Protein AF-A0A7C9ES74-F1 (afdb_monomer)

pLDDT: mean 78.42, std 18.07, range [31.53, 95.31]

Sequence (127 aa):
LLILAFVISGLIARYYLVEEPFQLNQALNFDYTKSRPVAFVPITACPTLEHIENIGFHSGGGVRGIPPNYKLQTTVALTLPESDYNRHLGMFQVRVDFLSENGKSLGSLSRPCMLEFRSEPIRLLQT

Secondary structure (DSSP, 8-state):
-HHHHHHHHHHHIIIII--------------TTSSS--------S----TT--------S----SS-TTPPP-----------HHHHT--EEEEEEEEE-TTS-EEEEEEEEEEPPP--HHHHHHH-

Nearest PDB structures (foldseek):
  6mlu-assembly1_B  TM=8.894E-01  e=5.467E-02  Drosophila melanogaster
  8uin-assembly1_B  TM=3.305E-01  e=1.766E+00  Homo sapiens

Structure (mmCIF, N/CA/C/O backbone):
data_AF-A0A7C9ES74-F1
#
_entry.id   AF-A0A7C9ES74-F1
#
loop_
_atom_site.group_PDB
_atom_site.id
_atom_site.type_symbol
_atom_site.label_atom_id
_atom_site.label_alt_id
_atom_site.label_comp_id
_atom_site.label_asym_id
_atom_site.label_entity_id
_atom_site.label_seq_id
_atom_site.pdbx_PDB_ins_code
_atom_site.Cartn_x
_atom_site.Cartn_y
_atom_site.Cartn_z
_atom_site.occupancy
_atom_site.B_iso_or_equiv
_atom_site.auth_seq_id
_atom_site.auth_comp_id
_atom_site.auth_asym_id
_atom_site.auth_atom_id
_atom_site.pdbx_PDB_model_num
ATOM 1 N N . LEU A 1 1 ? 35.127 41.066 -8.592 1.00 80.25 1 LEU A N 1
ATOM 2 C CA . LEU A 1 1 ? 35.419 39.617 -8.724 1.00 80.25 1 LEU A CA 1
ATOM 3 C C . LEU A 1 1 ? 34.669 38.767 -7.694 1.00 80.25 1 LEU A C 1
ATOM 5 O O . LEU A 1 1 ? 33.957 37.861 -8.098 1.00 80.25 1 LEU A O 1
ATOM 9 N N . LEU A 1 2 ? 34.768 39.073 -6.392 1.00 90.06 2 LEU A N 1
ATOM 10 C CA . LEU A 1 2 ? 34.150 38.273 -5.317 1.00 90.06 2 LEU A CA 1
ATOM 11 C C . LEU A 1 2 ? 32.625 38.146 -5.419 1.00 90.06 2 LEU A C 1
ATOM 13 O O . LEU A 1 2 ? 32.096 37.054 -5.264 1.00 90.06 2 LEU A O 1
ATOM 17 N N . ILE A 1 3 ? 31.931 39.238 -5.752 1.00 89.50 3 ILE A N 1
ATOM 18 C CA . ILE A 1 3 ? 30.470 39.227 -5.930 1.00 89.50 3 ILE A CA 1
ATOM 19 C C . ILE A 1 3 ? 30.077 38.272 -7.066 1.00 89.50 3 ILE A C 1
ATOM 21 O O . ILE A 1 3 ? 29.166 37.469 -6.914 1.00 89.50 3 ILE A O 1
ATOM 25 N N . LEU A 1 4 ? 30.817 38.297 -8.177 1.00 90.75 4 LEU A N 1
ATOM 26 C CA . LEU A 1 4 ? 30.567 37.418 -9.318 1.00 90.75 4 LEU A CA 1
ATOM 27 C C . LEU A 1 4 ? 30.852 35.948 -8.974 1.00 90.75 4 LEU A C 1
ATOM 29 O O . LEU A 1 4 ? 30.050 35.081 -9.300 1.00 90.75 4 LEU A O 1
ATOM 33 N N . ALA A 1 5 ? 31.950 35.671 -8.263 1.00 91.38 5 ALA A N 1
ATOM 34 C CA . ALA A 1 5 ? 32.278 34.322 -7.803 1.00 91.38 5 ALA A CA 1
ATOM 35 C C . ALA A 1 5 ? 31.222 33.769 -6.830 1.00 91.38 5 ALA A C 1
ATOM 37 O O . ALA A 1 5 ? 30.853 32.601 -6.924 1.00 91.38 5 ALA A O 1
ATOM 38 N N . PHE A 1 6 ? 30.690 34.611 -5.940 1.00 92.38 6 PHE A N 1
ATOM 39 C CA . PHE A 1 6 ? 29.620 34.232 -5.020 1.00 92.38 6 PHE A CA 1
ATOM 40 C C . PHE A 1 6 ? 28.312 33.922 -5.760 1.00 92.38 6 PHE A C 1
ATOM 42 O O . PHE A 1 6 ? 27.682 32.903 -5.489 1.00 92.38 6 PHE A O 1
ATOM 49 N N . VAL A 1 7 ? 27.941 34.747 -6.746 1.00 93.00 7 VAL A N 1
ATOM 50 C CA . VAL A 1 7 ? 26.749 34.519 -7.580 1.00 93.00 7 VAL A CA 1
ATOM 51 C C . VAL A 1 7 ? 26.878 33.228 -8.394 1.00 93.00 7 VAL A C 1
ATOM 53 O O . VAL A 1 7 ? 25.944 32.430 -8.411 1.00 93.00 7 VAL A O 1
ATOM 56 N N . ILE A 1 8 ? 28.035 32.982 -9.017 1.00 92.19 8 ILE A N 1
ATOM 57 C CA . ILE A 1 8 ? 28.287 31.756 -9.792 1.00 92.19 8 ILE A CA 1
ATOM 58 C C . ILE A 1 8 ? 28.270 30.521 -8.882 1.00 92.19 8 ILE A C 1
ATOM 60 O O . ILE A 1 8 ? 27.629 29.529 -9.218 1.00 92.19 8 ILE A O 1
ATOM 64 N N . SER A 1 9 ? 28.912 30.591 -7.712 1.00 88.38 9 SER A N 1
ATOM 65 C CA . SER A 1 9 ? 28.908 29.505 -6.723 1.00 88.38 9 SER A CA 1
ATOM 66 C C . SER A 1 9 ? 27.490 29.176 -6.244 1.00 88.38 9 SER A C 1
ATOM 68 O O . SER A 1 9 ? 27.092 28.012 -6.232 1.00 88.38 9 SER A O 1
ATOM 70 N N . GLY A 1 10 ? 26.684 30.201 -5.945 1.00 86.62 10 GLY A N 1
ATOM 71 C CA . GLY A 1 10 ? 25.279 30.031 -5.574 1.00 86.62 10 GLY A CA 1
ATOM 72 C C . GLY A 1 10 ? 24.436 29.408 -6.690 1.00 86.62 10 GLY A C 1
ATOM 73 O O . GLY A 1 10 ? 23.609 28.537 -6.417 1.00 86.62 10 GLY A O 1
ATOM 74 N N . LEU A 1 11 ? 24.670 29.795 -7.950 1.00 86.62 11 LEU A N 1
ATOM 75 C CA . LEU A 1 11 ? 23.991 29.191 -9.099 1.00 86.62 11 LEU A CA 1
ATOM 76 C C . LEU A 1 11 ? 24.353 27.711 -9.253 1.00 86.62 11 LEU A C 1
ATOM 78 O O . LEU A 1 11 ? 23.459 26.884 -9.413 1.00 86.62 11 LEU A O 1
ATOM 82 N N . ILE A 1 12 ? 25.641 27.367 -9.171 1.00 86.06 12 ILE A N 1
ATOM 83 C CA . ILE A 1 12 ? 26.105 25.979 -9.288 1.00 86.06 12 ILE A CA 1
ATOM 84 C C . ILE A 1 12 ? 25.530 25.130 -8.152 1.00 86.06 12 ILE A C 1
ATOM 86 O O . ILE A 1 12 ? 25.010 24.048 -8.409 1.00 86.06 12 ILE A O 1
ATOM 90 N N . ALA A 1 13 ? 25.557 25.631 -6.914 1.00 84.62 13 ALA A N 1
ATOM 91 C CA . ALA A 1 13 ? 24.992 24.920 -5.774 1.00 84.62 13 ALA A CA 1
ATOM 92 C C . ALA A 1 13 ? 23.491 24.653 -5.955 1.00 84.62 13 ALA A C 1
ATOM 94 O O . ALA A 1 13 ? 23.031 23.539 -5.727 1.00 84.62 13 ALA A O 1
ATOM 95 N N . ARG A 1 14 ? 22.730 25.644 -6.430 1.00 78.38 14 ARG A N 1
ATOM 96 C CA . ARG A 1 14 ? 21.291 25.484 -6.658 1.00 78.38 14 ARG A CA 1
ATOM 97 C C . ARG A 1 14 ? 20.975 24.504 -7.789 1.00 78.38 14 ARG A C 1
ATOM 99 O O . ARG A 1 14 ? 20.047 23.724 -7.644 1.00 78.38 14 ARG A O 1
ATOM 106 N N . TYR A 1 15 ? 21.712 24.556 -8.898 1.00 74.38 15 TYR A N 1
ATOM 107 C CA . TYR A 1 15 ? 21.399 23.751 -10.085 1.00 74.38 15 TYR A CA 1
ATOM 108 C C . TYR A 1 15 ? 21.957 22.328 -10.044 1.00 74.38 15 TYR A C 1
ATOM 110 O O . TYR A 1 15 ? 21.347 21.437 -10.623 1.00 74.38 15 TYR A O 1
ATOM 118 N N . TYR A 1 16 ? 23.105 22.107 -9.399 1.00 71.38 16 TYR A N 1
ATOM 119 C CA . TYR A 1 16 ? 23.790 20.810 -9.440 1.00 71.38 16 TYR A CA 1
ATOM 120 C C . TYR A 1 16 ? 23.746 20.032 -8.123 1.00 71.38 16 TYR A C 1
ATOM 122 O O . TYR A 1 16 ? 23.985 18.829 -8.147 1.00 71.38 16 TYR A O 1
ATOM 130 N N . LEU A 1 17 ? 23.484 20.680 -6.979 1.00 67.75 17 LEU A N 1
ATOM 131 C CA . LEU A 1 17 ? 23.492 20.000 -5.672 1.00 67.75 17 LEU A CA 1
ATOM 132 C C . LEU A 1 17 ? 22.096 19.770 -5.091 1.00 67.75 17 LEU A C 1
ATOM 134 O O . LEU A 1 17 ? 21.955 18.958 -4.177 1.00 67.75 17 LEU A O 1
ATOM 138 N N . VAL A 1 18 ? 21.073 20.471 -5.584 1.00 62.53 18 VAL A N 1
ATOM 139 C CA . VAL A 1 18 ? 19.701 20.304 -5.096 1.00 62.53 18 VAL A CA 1
ATOM 140 C C . VAL A 1 18 ? 18.987 19.284 -5.973 1.00 62.53 18 VAL A C 1
ATOM 142 O O . VAL A 1 18 ? 18.406 19.610 -7.001 1.00 62.53 18 VAL A O 1
ATOM 145 N N . GLU A 1 19 ? 19.059 18.028 -5.548 1.00 63.62 19 GLU A N 1
ATOM 146 C CA . GLU A 1 19 ? 18.218 16.949 -6.057 1.00 63.62 19 GLU A CA 1
ATOM 147 C C . GLU A 1 19 ? 16.788 17.159 -5.525 1.00 63.62 19 GLU A C 1
ATOM 149 O O . GLU A 1 19 ? 16.534 16.961 -4.333 1.00 63.62 19 GLU A O 1
ATOM 154 N N . GLU A 1 20 ? 15.849 17.601 -6.366 1.00 64.62 20 GLU A N 1
ATOM 155 C CA . GLU A 1 20 ? 14.444 17.706 -5.954 1.00 64.62 20 GLU A CA 1
ATOM 156 C C . GLU A 1 20 ? 13.816 16.302 -5.879 1.00 64.62 20 GLU A C 1
ATOM 158 O O . GLU A 1 20 ? 13.846 15.555 -6.863 1.00 64.62 20 GLU A O 1
ATOM 163 N N . PRO A 1 21 ? 13.239 15.898 -4.730 1.00 63.47 21 PRO A N 1
ATOM 164 C CA . PRO A 1 21 ? 12.620 14.588 -4.614 1.00 63.47 21 PRO A CA 1
ATOM 165 C C . PRO A 1 21 ? 11.350 14.538 -5.467 1.00 63.47 21 PRO A C 1
ATOM 167 O O . PRO A 1 21 ? 10.357 15.203 -5.173 1.00 63.47 21 PRO A O 1
ATOM 170 N N . PHE A 1 22 ? 11.361 13.705 -6.506 1.00 70.62 22 PHE A N 1
ATOM 171 C CA . PHE A 1 22 ? 10.168 13.416 -7.295 1.00 70.62 22 PHE A CA 1
ATOM 172 C C . PHE A 1 22 ? 9.168 12.605 -6.457 1.00 70.62 2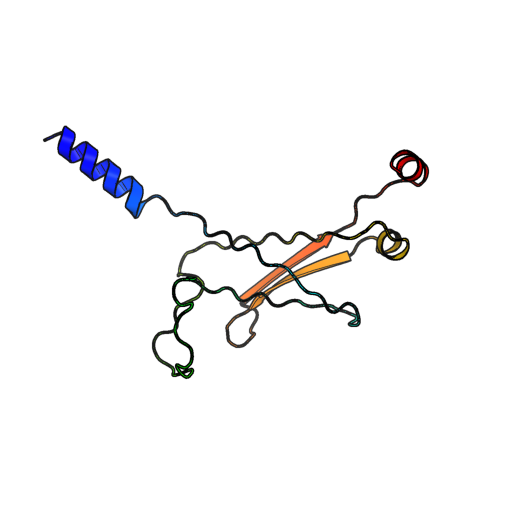2 PHE A C 1
ATOM 174 O O . PHE A 1 22 ? 9.435 11.458 -6.094 1.00 70.62 22 PHE A O 1
ATOM 181 N N . GLN A 1 23 ? 8.015 13.201 -6.145 1.00 73.62 23 GLN A N 1
ATOM 182 C CA . GLN A 1 23 ? 6.912 12.522 -5.466 1.00 73.62 23 GLN A CA 1
ATOM 183 C C . GLN A 1 23 ? 5.825 12.148 -6.475 1.00 73.62 23 GLN A C 1
ATOM 185 O O . GLN A 1 23 ? 5.261 13.013 -7.141 1.00 73.62 23 GLN A O 1
ATOM 190 N N . LEU A 1 24 ? 5.508 10.855 -6.553 1.00 78.25 24 LEU A N 1
ATOM 191 C CA . LEU A 1 24 ? 4.414 10.326 -7.361 1.00 78.25 24 LEU A CA 1
ATOM 192 C C . LEU A 1 24 ? 3.321 9.794 -6.433 1.00 78.25 24 LEU A C 1
ATOM 194 O O . LEU A 1 24 ? 3.513 8.777 -5.769 1.00 78.25 24 LEU A O 1
ATOM 198 N N . ASN A 1 25 ? 2.171 10.464 -6.417 1.00 82.25 25 ASN A N 1
ATOM 199 C CA . ASN A 1 25 ? 0.984 10.006 -5.701 1.00 82.25 25 ASN A CA 1
ATOM 200 C C . ASN A 1 25 ? -0.023 9.463 -6.714 1.00 82.25 25 ASN A C 1
ATOM 202 O O . ASN A 1 25 ? -0.562 10.222 -7.516 1.00 82.25 25 ASN A O 1
ATOM 206 N N . GLN A 1 26 ? -0.279 8.156 -6.677 1.00 85.44 26 GLN A N 1
ATOM 207 C CA . GLN A 1 26 ? -1.239 7.503 -7.565 1.00 85.44 26 GLN A CA 1
ATOM 208 C C . GLN A 1 26 ? -2.245 6.686 -6.754 1.00 85.44 26 GLN A C 1
ATOM 210 O O . GLN A 1 26 ? -1.891 6.042 -5.766 1.00 85.44 26 GLN A O 1
ATOM 215 N N . ALA A 1 27 ? -3.511 6.725 -7.172 1.00 87.75 27 ALA A N 1
ATOM 216 C CA . ALA A 1 27 ? -4.563 5.928 -6.558 1.00 87.75 27 ALA A CA 1
ATOM 217 C C . ALA A 1 27 ? -4.359 4.437 -6.868 1.00 87.75 27 ALA A C 1
ATOM 219 O O . ALA A 1 27 ? -4.055 4.061 -8.001 1.00 87.75 27 ALA A O 1
ATOM 220 N N . LEU A 1 28 ? -4.549 3.589 -5.856 1.00 90.06 28 LEU A N 1
ATOM 221 C CA . LEU A 1 28 ? -4.453 2.138 -5.983 1.00 90.06 28 LEU A CA 1
ATOM 222 C C . LEU A 1 28 ? -5.852 1.543 -6.126 1.00 90.06 28 LEU A C 1
ATOM 224 O O . LEU A 1 28 ? -6.670 1.659 -5.215 1.00 90.06 28 LEU A O 1
ATOM 228 N N . ASN A 1 29 ? -6.104 0.870 -7.247 1.00 88.69 29 ASN A N 1
ATOM 229 C CA . ASN A 1 29 ? -7.370 0.191 -7.502 1.00 88.69 29 ASN A CA 1
ATOM 230 C C . ASN A 1 29 ? -7.191 -1.317 -7.337 1.00 88.69 29 ASN A C 1
ATOM 232 O O . ASN A 1 29 ? -6.444 -1.949 -8.085 1.00 88.69 29 ASN A O 1
ATOM 236 N N . PHE A 1 30 ? -7.887 -1.884 -6.356 1.00 89.75 30 PHE A N 1
ATOM 237 C CA . PHE A 1 30 ? -7.830 -3.303 -6.030 1.00 89.75 30 PHE A CA 1
ATOM 238 C C . PHE A 1 30 ? -9.125 -4.005 -6.438 1.00 89.75 30 PHE A C 1
ATOM 240 O O . PHE A 1 30 ? -10.222 -3.553 -6.119 1.00 89.75 30 PHE A O 1
ATOM 247 N N . ASP A 1 31 ? -8.987 -5.150 -7.103 1.00 89.06 31 ASP A N 1
ATOM 248 C CA . ASP A 1 31 ? -10.101 -6.054 -7.380 1.00 89.06 31 ASP A CA 1
ATOM 249 C C . ASP A 1 31 ? -10.283 -7.030 -6.210 1.00 89.06 31 ASP A C 1
ATOM 251 O O . ASP A 1 31 ? -9.629 -8.074 -6.134 1.00 89.06 31 ASP A O 1
ATOM 255 N N . TYR A 1 32 ? -11.171 -6.665 -5.284 1.00 83.56 32 TYR A N 1
ATOM 256 C CA . TYR A 1 32 ? -11.452 -7.425 -4.063 1.00 83.56 32 TYR A CA 1
ATOM 257 C C . TYR A 1 32 ? -12.228 -8.729 -4.290 1.00 83.56 32 TYR A C 1
ATOM 259 O O . TYR A 1 32 ? -12.429 -9.481 -3.340 1.00 83.56 32 TYR A O 1
ATOM 267 N N . THR A 1 33 ? -12.636 -9.042 -5.524 1.00 87.50 33 THR A N 1
ATOM 268 C CA . THR A 1 33 ? -13.203 -10.365 -5.836 1.00 87.50 33 THR A CA 1
ATOM 269 C C . THR A 1 33 ? -12.136 -11.462 -5.823 1.00 87.50 33 THR A C 1
ATOM 271 O O . THR A 1 33 ? -12.443 -12.647 -5.684 1.00 87.50 33 THR A O 1
ATOM 274 N N . LYS A 1 34 ? -10.860 -11.077 -5.937 1.00 90.94 34 LYS A N 1
ATOM 275 C CA . LYS A 1 34 ? -9.720 -11.991 -5.921 1.00 90.94 34 LYS A CA 1
ATOM 276 C C . LYS A 1 34 ? -9.254 -12.240 -4.494 1.00 90.94 34 LYS A C 1
ATOM 278 O O . LYS A 1 34 ? -9.163 -11.327 -3.682 1.00 90.94 34 LYS A O 1
ATOM 283 N N . SER A 1 35 ? -8.828 -13.473 -4.225 1.00 86.62 35 SER A N 1
ATOM 284 C 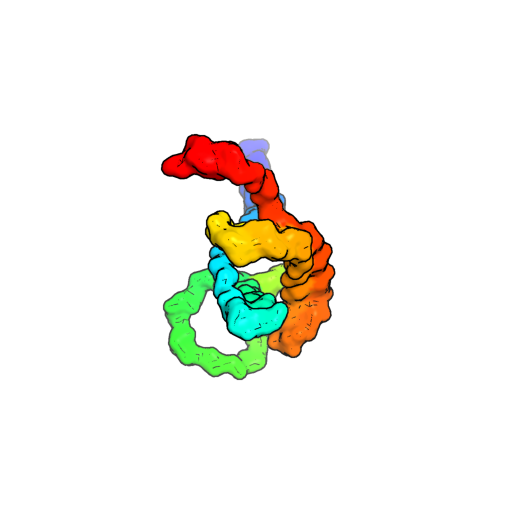CA . SER A 1 35 ? -8.244 -13.858 -2.931 1.00 86.62 35 SER A CA 1
ATOM 285 C C . SER A 1 35 ? -6.971 -13.079 -2.580 1.00 86.62 35 SER A C 1
ATOM 287 O O . SER A 1 35 ? -6.631 -12.934 -1.409 1.00 86.62 35 SER A O 1
ATOM 289 N N . ARG A 1 36 ? -6.249 -12.586 -3.593 1.00 88.56 36 ARG A N 1
ATOM 290 C CA . ARG A 1 36 ? -5.031 -11.780 -3.457 1.00 88.56 36 ARG A CA 1
ATOM 291 C C . ARG A 1 36 ? -5.096 -10.609 -4.439 1.00 88.56 36 ARG A C 1
ATOM 293 O O . ARG A 1 36 ? -4.603 -10.743 -5.560 1.00 88.56 36 ARG A O 1
ATOM 300 N N . PRO A 1 37 ? -5.746 -9.498 -4.063 1.00 91.88 37 PRO A N 1
ATOM 301 C CA . PRO A 1 37 ? -5.852 -8.337 -4.931 1.00 91.88 37 PRO A CA 1
ATOM 302 C C . PRO A 1 37 ? -4.469 -7.720 -5.170 1.00 91.88 37 PRO A C 1
ATOM 304 O O . PRO A 1 37 ? -3.652 -7.615 -4.255 1.00 91.88 37 PRO A O 1
ATOM 307 N N . VAL A 1 38 ? -4.210 -7.312 -6.410 1.00 93.00 38 VAL A N 1
ATOM 308 C CA . VAL A 1 38 ? -2.956 -6.677 -6.837 1.00 93.00 38 VAL A CA 1
ATOM 309 C C . VAL A 1 38 ? -3.304 -5.442 -7.655 1.00 93.00 38 VAL A C 1
ATOM 311 O O . VAL A 1 38 ? -4.216 -5.493 -8.479 1.00 93.00 38 VAL A O 1
ATOM 314 N N . ALA A 1 39 ? -2.568 -4.357 -7.432 1.00 92.56 39 ALA A N 1
ATOM 315 C CA . ALA A 1 39 ? -2.647 -3.129 -8.209 1.00 92.56 39 ALA A CA 1
ATOM 316 C C . ALA A 1 39 ? -1.280 -2.849 -8.846 1.00 92.56 39 ALA A C 1
ATOM 318 O O . ALA A 1 39 ? -0.247 -3.041 -8.201 1.00 92.56 39 ALA A O 1
ATOM 319 N N . PHE A 1 40 ? -1.278 -2.396 -10.100 1.00 89.12 40 PHE A N 1
ATOM 320 C CA . PHE A 1 40 ? -0.069 -2.009 -10.825 1.00 89.12 40 PHE A CA 1
ATOM 321 C C . PHE A 1 40 ? -0.053 -0.495 -11.031 1.00 89.12 40 PHE A C 1
ATOM 323 O O . PHE A 1 40 ? -1.060 0.093 -11.416 1.00 89.12 40 PHE A O 1
ATOM 330 N N . VAL A 1 41 ? 1.102 0.114 -10.773 1.00 86.69 41 VAL A N 1
ATOM 331 C CA . VAL A 1 41 ? 1.333 1.562 -10.824 1.00 86.69 41 VAL A CA 1
ATOM 332 C C . VAL A 1 41 ? 2.511 1.798 -11.769 1.00 86.69 41 VAL A C 1
ATOM 334 O O . VAL A 1 41 ? 3.627 1.383 -11.441 1.00 86.69 41 VAL A O 1
ATOM 337 N N . PRO A 1 42 ? 2.297 2.393 -12.955 1.00 83.69 42 PRO A N 1
ATOM 338 C CA . PRO A 1 42 ? 3.390 2.702 -13.864 1.00 83.69 42 PRO A CA 1
ATOM 339 C C . PRO A 1 42 ? 4.247 3.842 -13.301 1.00 83.69 42 PRO A C 1
ATOM 341 O O . PRO A 1 42 ? 3.743 4.908 -12.956 1.00 83.69 42 PRO A O 1
ATOM 344 N N . ILE A 1 43 ? 5.562 3.626 -13.236 1.00 77.19 43 ILE A N 1
ATOM 345 C CA . ILE A 1 43 ? 6.532 4.660 -12.856 1.00 77.19 43 ILE A CA 1
ATOM 346 C C . ILE A 1 43 ? 7.096 5.266 -14.144 1.00 77.19 43 ILE A C 1
ATOM 348 O O . ILE A 1 43 ? 8.052 4.747 -14.722 1.00 77.19 43 ILE A O 1
ATOM 352 N N . THR A 1 44 ? 6.476 6.342 -14.623 1.00 67.56 44 THR A N 1
ATOM 353 C CA . THR A 1 44 ? 6.937 7.102 -15.794 1.00 67.56 44 THR A CA 1
ATOM 354 C C . THR A 1 44 ? 7.721 8.336 -15.346 1.00 67.56 44 THR A C 1
ATOM 356 O O . THR A 1 44 ? 7.174 9.194 -14.654 1.00 67.56 44 THR A O 1
ATOM 359 N N . ALA A 1 45 ? 8.987 8.453 -15.756 1.00 58.06 45 ALA A N 1
ATOM 360 C CA . ALA A 1 45 ? 9.717 9.716 -15.662 1.00 58.06 45 ALA A CA 1
ATOM 361 C C . ALA A 1 45 ? 9.229 10.644 -16.783 1.00 58.06 45 ALA A C 1
ATOM 363 O O . ALA A 1 45 ? 9.282 10.260 -17.947 1.00 58.06 45 ALA A O 1
ATOM 364 N N . CYS A 1 46 ? 8.813 11.855 -16.407 1.00 47.31 46 CYS A N 1
ATOM 365 C CA . CYS A 1 46 ? 8.314 12.967 -17.232 1.00 47.31 46 CYS A CA 1
ATOM 366 C C . CYS A 1 46 ? 6.816 12.947 -17.620 1.00 47.31 46 CYS A C 1
ATOM 368 O O . CYS A 1 46 ? 6.388 12.102 -18.401 1.00 47.31 46 CYS A O 1
ATOM 370 N N . PRO A 1 47 ? 6.039 13.963 -17.184 1.00 42.28 47 PRO A N 1
ATOM 371 C CA . PRO A 1 47 ? 4.704 14.266 -17.706 1.00 4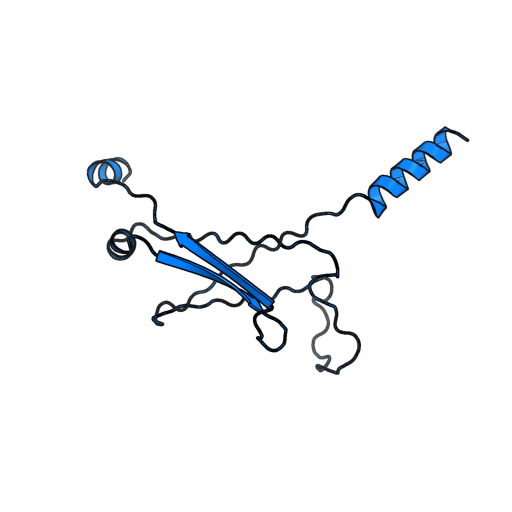2.28 47 PRO A CA 1
ATOM 372 C C . PRO A 1 47 ? 4.721 15.198 -18.940 1.00 42.28 47 PRO A C 1
ATOM 374 O O . PRO A 1 47 ? 3.696 15.759 -19.305 1.00 42.28 47 PRO A O 1
ATOM 377 N N . THR A 1 48 ? 5.860 15.416 -19.603 1.00 37.78 48 THR A N 1
ATOM 378 C CA . THR A 1 48 ? 5.983 16.411 -20.689 1.00 37.78 48 THR A CA 1
ATOM 379 C C . THR A 1 48 ? 5.675 15.891 -22.090 1.00 37.78 48 THR A C 1
ATOM 381 O O . THR A 1 48 ? 6.218 16.424 -23.049 1.00 37.78 48 THR A O 1
ATOM 384 N N . LEU A 1 49 ? 4.799 14.897 -22.256 1.00 42.59 49 LEU A N 1
ATOM 385 C CA . LEU A 1 49 ? 4.289 14.524 -23.583 1.00 42.59 49 LEU A CA 1
ATOM 386 C C . LEU A 1 49 ? 2.826 14.059 -23.517 1.00 42.59 49 LEU A C 1
ATOM 388 O O . LEU A 1 49 ? 2.490 12.958 -23.935 1.00 42.59 49 LEU A O 1
ATOM 392 N N . GLU A 1 50 ? 1.926 14.930 -23.060 1.00 38.50 50 GLU A N 1
ATOM 393 C CA . GLU A 1 50 ? 0.475 14.763 -23.268 1.00 38.50 50 GLU A CA 1
ATOM 394 C C . GLU A 1 50 ? 0.042 14.987 -24.737 1.00 38.50 50 GLU A C 1
ATOM 396 O O . GLU A 1 50 ? -1.142 15.150 -25.010 1.00 38.50 50 GLU A O 1
ATOM 401 N N . HIS A 1 51 ? 0.964 15.034 -25.706 1.00 38.38 51 HIS A N 1
ATOM 402 C CA . HIS A 1 51 ? 0.650 15.418 -27.089 1.00 38.38 51 HIS A CA 1
ATOM 403 C C . HIS A 1 51 ? 1.428 14.644 -28.154 1.00 38.38 51 HIS A C 1
ATOM 405 O O . HIS A 1 51 ? 1.915 15.236 -29.108 1.00 38.38 51 HIS A O 1
ATOM 411 N N . ILE A 1 52 ? 1.525 13.319 -28.038 1.00 40.81 52 ILE A N 1
ATOM 412 C CA . ILE A 1 52 ? 1.732 12.489 -29.233 1.00 40.81 52 ILE A CA 1
ATOM 413 C C . ILE A 1 52 ? 0.873 11.227 -29.113 1.00 40.81 52 ILE A C 1
ATOM 415 O O . ILE A 1 52 ? 1.328 10.168 -28.683 1.00 40.81 52 ILE A O 1
ATOM 419 N N . GLU A 1 53 ? -0.393 11.348 -29.517 1.00 44.12 53 GLU A N 1
ATOM 420 C CA . GLU A 1 53 ? -1.102 10.204 -30.081 1.00 44.12 53 GLU A CA 1
ATOM 421 C C . GLU A 1 53 ? -0.257 9.646 -31.238 1.00 44.12 53 GLU A C 1
ATOM 423 O O . GLU A 1 53 ? 0.137 10.376 -32.146 1.00 44.12 53 GLU A O 1
ATOM 428 N N . ASN A 1 54 ? -0.014 8.335 -31.206 1.00 43.06 54 ASN A N 1
ATOM 429 C CA . ASN A 1 54 ? 0.558 7.534 -32.291 1.00 43.06 54 ASN A CA 1
ATOM 430 C C . ASN A 1 54 ? 2.053 7.737 -32.593 1.00 43.06 54 ASN A C 1
ATOM 432 O O . ASN A 1 54 ? 2.419 8.180 -33.679 1.00 43.06 54 ASN A O 1
ATOM 436 N N . ILE A 1 55 ? 2.938 7.248 -31.720 1.00 34.88 55 ILE A N 1
ATOM 437 C CA . ILE A 1 55 ? 4.217 6.703 -32.200 1.00 34.88 55 ILE A CA 1
ATOM 438 C C . ILE A 1 55 ? 4.361 5.290 -31.654 1.00 34.88 55 ILE A C 1
ATOM 440 O O . ILE A 1 55 ? 4.406 5.062 -30.447 1.00 34.88 55 ILE A O 1
ATOM 444 N N . GLY A 1 56 ? 4.363 4.337 -32.587 1.00 31.53 56 GLY A N 1
ATOM 445 C CA . GLY A 1 56 ? 4.522 2.923 -32.309 1.00 31.53 56 GLY A CA 1
ATOM 446 C C . GLY A 1 56 ? 5.760 2.661 -31.464 1.00 31.53 56 GLY A C 1
ATOM 447 O O . GLY A 1 56 ? 6.798 3.303 -31.620 1.00 31.53 56 GLY A O 1
ATOM 448 N N . PHE A 1 57 ? 5.607 1.691 -30.571 1.00 39.88 57 PHE A N 1
ATOM 449 C CA . PHE A 1 57 ? 6.639 1.101 -29.736 1.00 39.88 57 PHE A CA 1
ATOM 450 C C . PHE A 1 57 ? 7.756 0.522 -30.624 1.00 39.88 57 PHE A C 1
ATOM 452 O O . PHE A 1 57 ? 7.773 -0.662 -30.951 1.00 39.88 57 PHE A O 1
ATOM 459 N N . HIS A 1 58 ? 8.664 1.386 -31.076 1.00 32.38 58 HIS A N 1
ATOM 460 C CA . HIS A 1 58 ? 9.862 1.028 -31.817 1.00 32.38 58 HIS A CA 1
ATOM 461 C C . HIS A 1 58 ? 11.079 1.230 -30.921 1.00 32.38 58 HIS A C 1
ATOM 463 O O . HIS A 1 58 ? 11.338 2.299 -30.376 1.00 32.38 58 HIS A O 1
ATOM 469 N N . SER A 1 59 ? 11.803 0.132 -30.761 1.00 45.72 59 SER A N 1
ATOM 470 C CA . SER A 1 59 ? 13.011 -0.037 -29.973 1.00 45.72 59 SER A CA 1
ATOM 471 C C . SER A 1 59 ? 14.095 0.975 -30.365 1.00 45.72 59 SER A C 1
ATOM 473 O O . SER A 1 59 ? 14.592 0.944 -31.488 1.00 45.72 59 SER A O 1
ATOM 475 N N . GLY A 1 60 ? 14.503 1.836 -29.430 1.00 32.12 60 GLY A N 1
ATOM 476 C CA . GLY A 1 60 ? 15.639 2.742 -29.623 1.00 32.12 60 GLY A CA 1
ATOM 477 C C . GLY A 1 60 ? 15.662 3.897 -28.625 1.00 32.12 60 GLY A C 1
ATOM 478 O O . GLY A 1 60 ? 15.175 4.976 -28.927 1.00 32.12 60 GLY A O 1
ATOM 479 N N . GLY A 1 61 ? 16.242 3.678 -27.439 1.00 35.16 61 GLY A N 1
ATOM 480 C CA . GLY A 1 61 ? 16.464 4.737 -26.442 1.00 35.16 61 GLY A CA 1
ATOM 481 C C . GLY A 1 61 ? 15.281 4.968 -25.500 1.00 35.16 61 GLY A C 1
ATOM 482 O O . GLY A 1 61 ? 14.751 6.070 -25.425 1.00 35.16 61 GLY A O 1
ATOM 483 N N . GLY A 1 62 ? 14.857 3.925 -24.780 1.00 41.03 62 GLY A N 1
ATOM 484 C CA . GLY A 1 62 ? 13.772 4.031 -23.805 1.00 41.03 62 GLY A CA 1
ATOM 485 C C . GLY A 1 62 ? 14.101 5.055 -22.719 1.00 41.03 62 GLY A C 1
ATOM 486 O O . GLY A 1 62 ? 15.116 4.927 -22.028 1.00 41.03 62 GLY A O 1
ATOM 487 N N . VAL A 1 63 ? 13.241 6.066 -22.572 1.00 50.44 63 VAL A N 1
ATOM 488 C CA . VAL A 1 63 ? 13.249 6.989 -21.434 1.00 50.44 63 VAL A CA 1
ATOM 489 C C . VAL A 1 63 ? 13.124 6.136 -20.178 1.00 50.44 63 VAL A C 1
ATOM 491 O O . VAL A 1 63 ? 12.063 5.601 -19.862 1.00 50.44 63 VAL A O 1
ATOM 494 N N . ARG A 1 64 ? 14.246 5.921 -19.491 1.00 52.44 64 ARG A N 1
ATOM 495 C CA . ARG A 1 64 ? 14.277 5.132 -18.266 1.00 52.44 64 ARG A CA 1
ATOM 496 C C . ARG A 1 64 ? 13.397 5.854 -17.247 1.00 52.44 64 ARG A C 1
ATOM 498 O O . ARG A 1 64 ? 13.739 6.954 -16.829 1.00 52.44 64 ARG A O 1
ATOM 505 N N . GLY A 1 65 ? 12.299 5.221 -16.828 1.00 61.34 65 GLY A N 1
ATOM 506 C CA . GLY A 1 65 ? 11.341 5.814 -15.885 1.00 61.34 65 GLY A CA 1
ATOM 507 C C . GLY A 1 65 ? 11.940 6.205 -14.527 1.00 61.34 65 GLY A C 1
ATOM 508 O O . GLY A 1 65 ? 11.312 6.923 -13.762 1.00 61.34 65 GLY A O 1
ATOM 509 N N . ILE A 1 66 ? 13.157 5.741 -14.220 1.00 65.44 66 ILE A N 1
ATOM 510 C CA . ILE A 1 66 ? 1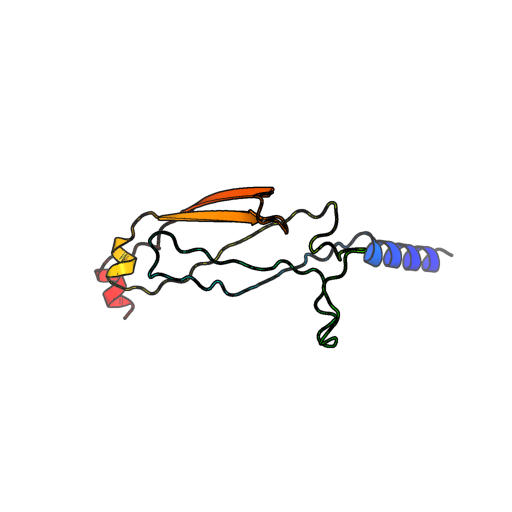3.898 6.060 -12.997 1.00 65.44 66 ILE A CA 1
ATOM 511 C C . ILE A 1 66 ? 15.369 6.231 -13.373 1.00 65.44 66 ILE A C 1
ATOM 513 O O . ILE A 1 66 ? 15.984 5.236 -13.773 1.00 65.44 66 ILE A O 1
ATOM 517 N N . PRO A 1 67 ? 15.969 7.425 -13.264 1.00 67.44 67 PRO A N 1
ATOM 518 C CA . PRO A 1 67 ? 17.355 7.607 -13.666 1.00 67.44 67 PRO A CA 1
ATOM 519 C C . PRO A 1 67 ? 18.319 6.746 -12.819 1.00 67.44 67 PRO A C 1
ATOM 521 O O . PRO A 1 67 ? 17.998 6.349 -11.692 1.00 67.44 67 PRO A O 1
ATOM 524 N N . PRO A 1 68 ? 19.502 6.388 -13.351 1.00 64.50 68 PRO A N 1
ATOM 525 C CA . PRO A 1 68 ? 20.507 5.654 -12.583 1.00 64.50 68 PRO A CA 1
ATOM 526 C C . PRO A 1 68 ? 20.916 6.440 -11.324 1.00 64.50 68 PRO A C 1
ATOM 528 O O . PRO A 1 68 ? 21.029 7.658 -11.370 1.00 64.50 68 PRO A O 1
ATOM 531 N N . ASN A 1 69 ? 21.164 5.730 -10.218 1.00 68.06 69 ASN A N 1
ATOM 532 C CA . ASN A 1 69 ? 21.584 6.255 -8.904 1.00 68.06 69 ASN A CA 1
ATOM 533 C C . ASN A 1 69 ? 20.523 6.980 -8.053 1.00 68.06 69 ASN A C 1
ATOM 535 O O . ASN A 1 69 ? 20.851 7.430 -6.955 1.00 68.06 69 ASN A O 1
ATOM 539 N N . TYR A 1 70 ? 19.254 7.005 -8.465 1.00 70.81 70 TYR A N 1
ATOM 540 C CA . TYR A 1 70 ? 18.171 7.481 -7.599 1.00 70.81 70 TYR A CA 1
ATOM 541 C C . TYR A 1 70 ? 17.771 6.411 -6.583 1.00 70.81 70 TYR A C 1
ATOM 543 O O . TYR A 1 70 ? 17.538 5.249 -6.927 1.00 70.81 70 TYR A O 1
ATOM 551 N N . LYS A 1 71 ? 17.662 6.811 -5.313 1.00 77.06 71 LYS A N 1
ATOM 552 C CA . LYS A 1 71 ? 17.058 5.978 -4.270 1.00 77.06 71 LYS A CA 1
ATOM 553 C C . LYS A 1 71 ? 15.548 6.150 -4.326 1.00 77.06 71 LYS A C 1
ATOM 555 O O . LYS A 1 71 ? 15.050 7.268 -4.266 1.00 77.06 71 LYS A O 1
ATOM 560 N N . LEU A 1 72 ? 14.830 5.038 -4.408 1.00 77.38 72 LEU A N 1
ATOM 561 C CA . LEU A 1 72 ? 13.375 5.036 -4.373 1.00 77.38 72 LEU A CA 1
ATOM 562 C C . LEU A 1 72 ? 12.897 4.781 -2.952 1.00 77.38 72 LEU A C 1
ATOM 564 O O . LEU A 1 72 ? 13.369 3.861 -2.281 1.00 77.38 72 LEU A O 1
ATOM 568 N N . GLN A 1 73 ? 11.920 5.569 -2.528 1.00 83.88 73 GLN A N 1
ATOM 569 C CA . GLN A 1 73 ? 11.137 5.308 -1.336 1.00 83.88 73 GLN A CA 1
ATOM 570 C C . GLN A 1 73 ? 9.678 5.176 -1.753 1.00 83.88 73 GLN A C 1
ATOM 572 O O . GLN A 1 73 ? 9.170 5.987 -2.523 1.00 83.88 73 GLN A O 1
ATOM 577 N N . THR A 1 74 ? 9.005 4.155 -1.235 1.00 84.88 74 THR A N 1
ATOM 578 C CA . THR A 1 74 ? 7.586 3.934 -1.502 1.00 84.88 74 THR A CA 1
ATOM 579 C C . THR A 1 74 ? 6.840 3.852 -0.189 1.00 84.88 74 THR A C 1
ATOM 581 O O . THR A 1 74 ? 7.214 3.091 0.705 1.00 84.88 74 THR A O 1
ATOM 584 N N . THR A 1 75 ? 5.760 4.618 -0.111 1.00 89.19 75 THR A N 1
ATOM 585 C CA . THR A 1 75 ? 4.804 4.587 0.989 1.00 89.19 75 THR A CA 1
ATOM 586 C C . THR A 1 75 ? 3.464 4.158 0.421 1.00 89.19 75 THR A C 1
ATOM 588 O O . THR A 1 75 ? 3.006 4.713 -0.573 1.00 89.19 75 THR A O 1
ATOM 591 N N . VAL A 1 76 ? 2.840 3.163 1.046 1.00 91.12 76 VAL A N 1
ATOM 592 C CA . VAL A 1 76 ? 1.496 2.707 0.687 1.00 91.12 76 VAL A CA 1
ATOM 593 C C . VAL A 1 76 ? 0.554 3.113 1.806 1.00 91.12 76 VAL A C 1
ATOM 595 O O . VAL A 1 76 ? 0.737 2.693 2.947 1.00 91.12 76 VAL A O 1
ATOM 598 N N . ALA A 1 77 ? -0.445 3.924 1.473 1.00 91.06 77 ALA A N 1
ATOM 599 C CA . ALA A 1 77 ? -1.528 4.285 2.373 1.00 91.06 77 ALA A CA 1
ATOM 600 C C . ALA A 1 77 ? -2.801 3.557 1.933 1.00 91.06 77 ALA A C 1
ATOM 602 O O . ALA A 1 77 ? -3.216 3.663 0.780 1.00 91.06 77 ALA A O 1
ATOM 603 N N . LEU A 1 78 ? -3.403 2.800 2.850 1.00 89.19 78 LEU A N 1
ATOM 604 C CA . LEU A 1 78 ? -4.673 2.115 2.635 1.00 89.19 78 LEU A CA 1
ATOM 605 C C . LEU A 1 78 ? -5.710 2.727 3.571 1.00 89.19 78 LEU A C 1
ATOM 607 O O . LEU A 1 78 ? -5.539 2.700 4.788 1.00 89.19 78 LEU A O 1
ATOM 611 N N . THR A 1 79 ? -6.789 3.254 3.004 1.00 88.00 79 THR A N 1
ATOM 612 C CA . THR A 1 79 ? -7.926 3.771 3.769 1.00 88.00 79 THR A CA 1
ATOM 613 C C . THR A 1 79 ? -9.067 2.773 3.667 1.00 88.00 79 THR A C 1
ATOM 615 O O . THR A 1 79 ? -9.529 2.468 2.570 1.00 88.00 79 THR A O 1
ATOM 618 N N . LEU A 1 80 ? -9.510 2.246 4.808 1.00 86.81 80 LEU A N 1
ATOM 619 C CA . LEU A 1 80 ? -10.603 1.282 4.883 1.00 86.81 80 LEU A CA 1
ATOM 620 C C . LEU A 1 80 ? -11.726 1.839 5.770 1.00 86.81 80 LEU A C 1
ATOM 622 O O . LEU A 1 80 ? -11.428 2.404 6.823 1.00 86.81 80 LEU A O 1
ATOM 626 N N . PRO A 1 81 ? -13.006 1.675 5.388 1.00 8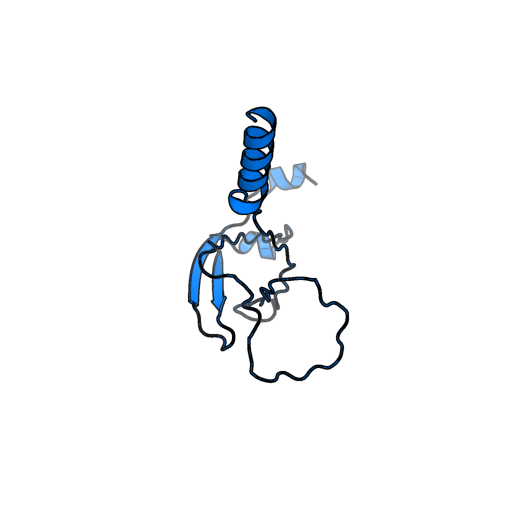7.31 81 PRO A N 1
ATOM 627 C CA . PRO A 1 81 ? -14.127 2.078 6.232 1.00 87.31 81 PRO A CA 1
ATOM 628 C C . PRO A 1 81 ? -14.261 1.172 7.463 1.00 87.31 81 PRO A C 1
ATOM 630 O O . PRO A 1 81 ? -13.927 -0.015 7.404 1.00 87.31 81 PRO A O 1
ATOM 633 N N . GLU A 1 82 ? -14.834 1.699 8.548 1.00 84.31 82 GLU A N 1
ATOM 634 C CA . GLU A 1 82 ? -15.181 0.929 9.753 1.00 84.31 82 GLU A CA 1
ATOM 635 C C . GLU A 1 82 ? -16.413 0.019 9.542 1.00 84.31 82 GLU A C 1
ATOM 637 O O . GLU A 1 82 ? -17.454 0.161 10.183 1.00 84.31 82 GLU A O 1
ATOM 642 N N . SER A 1 83 ? -16.310 -0.958 8.643 1.00 88.38 83 SER A N 1
ATOM 643 C CA . SER A 1 83 ? -17.345 -1.981 8.441 1.00 88.38 83 SER A CA 1
ATOM 644 C C . SER A 1 83 ? -17.176 -3.157 9.410 1.00 88.38 83 SER A C 1
ATOM 646 O O . SER A 1 83 ? -16.087 -3.378 9.943 1.00 88.38 83 SER A O 1
ATOM 648 N N . ASP A 1 84 ? -18.238 -3.941 9.648 1.00 86.94 84 ASP A N 1
ATOM 649 C CA . ASP A 1 84 ? -18.111 -5.210 10.392 1.00 86.94 84 ASP A CA 1
ATOM 650 C C . ASP A 1 84 ? -17.096 -6.138 9.727 1.00 86.94 84 ASP A C 1
ATOM 652 O O . ASP A 1 84 ? -16.300 -6.765 10.416 1.00 86.94 84 ASP A O 1
ATOM 656 N N . TYR A 1 85 ? -17.051 -6.171 8.395 1.00 86.75 85 TYR A N 1
ATOM 657 C CA . TYR A 1 85 ? -16.070 -6.971 7.666 1.00 86.75 85 TYR A CA 1
ATOM 658 C C . TYR A 1 85 ? -14.631 -6.533 7.974 1.00 86.75 85 TYR A C 1
ATOM 660 O O . TYR A 1 85 ? -13.804 -7.343 8.390 1.00 86.75 85 TYR A O 1
ATOM 668 N N . ASN A 1 86 ? -14.339 -5.236 7.844 1.00 89.25 86 ASN A N 1
ATOM 669 C CA . ASN A 1 86 ? -12.983 -4.723 8.017 1.00 89.25 86 ASN A CA 1
ATOM 670 C C . ASN A 1 86 ? -12.499 -4.843 9.465 1.00 89.25 86 ASN A C 1
ATOM 672 O O . ASN A 1 86 ? -11.332 -5.145 9.698 1.00 89.25 86 ASN A O 1
ATOM 676 N N . ARG A 1 87 ? -13.397 -4.693 10.444 1.00 86.94 87 ARG A N 1
ATOM 677 C CA . ARG A 1 87 ? -13.074 -4.855 11.871 1.00 86.94 87 ARG A CA 1
ATOM 678 C C . ARG A 1 87 ? -12.568 -6.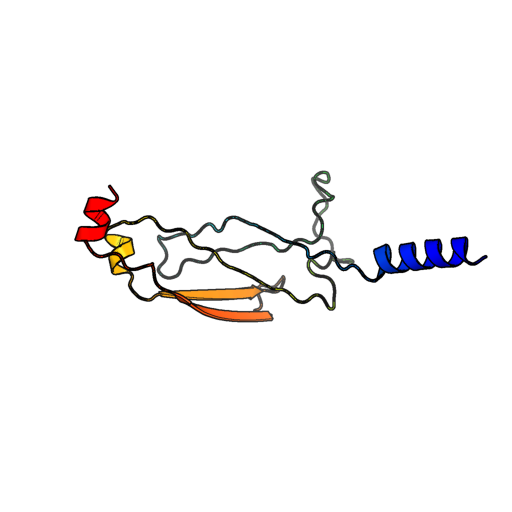253 12.226 1.00 86.94 87 ARG A C 1
ATOM 680 O O . ARG A 1 87 ? -11.742 -6.378 13.125 1.00 86.94 87 ARG A O 1
ATOM 687 N N . HIS A 1 88 ? -13.022 -7.284 11.516 1.00 89.00 88 HIS A N 1
ATOM 688 C CA . HIS A 1 88 ? -12.615 -8.670 11.757 1.00 89.00 88 HIS A CA 1
ATOM 689 C C . HIS A 1 88 ? -11.461 -9.140 10.852 1.00 89.00 88 HIS A C 1
ATOM 691 O O . HIS A 1 88 ? -11.064 -10.298 10.947 1.00 89.00 88 HIS A O 1
ATOM 697 N N . LEU A 1 89 ? -10.881 -8.264 10.012 1.00 88.00 89 LEU A N 1
ATOM 698 C CA . LEU A 1 89 ? -9.7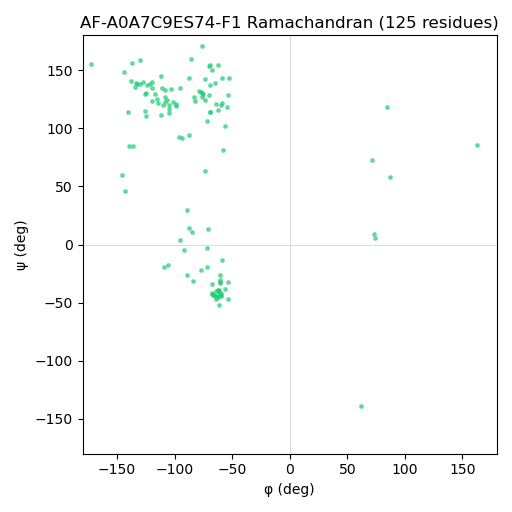03 -8.600 9.192 1.00 88.00 89 LEU A CA 1
ATOM 699 C C . LEU A 1 89 ? -8.485 -8.986 10.043 1.00 88.00 89 LEU A C 1
ATOM 701 O O . LEU A 1 89 ? -7.675 -9.805 9.618 1.00 88.00 89 LEU A O 1
ATOM 705 N N . GLY A 1 90 ? -8.342 -8.388 11.231 1.00 89.56 90 GLY A N 1
ATOM 706 C CA . GLY A 1 90 ? -7.181 -8.593 12.095 1.00 89.56 90 GLY A CA 1
ATOM 707 C C . GLY A 1 90 ? -5.872 -8.127 11.445 1.00 89.56 90 GLY A C 1
ATOM 708 O O . GLY A 1 90 ? -5.816 -7.068 10.817 1.00 89.56 90 GLY A O 1
ATOM 709 N N . MET A 1 91 ? -4.805 -8.911 11.628 1.00 92.44 91 MET A N 1
ATOM 710 C CA . MET A 1 91 ? -3.515 -8.676 10.972 1.00 92.44 91 MET A CA 1
ATOM 711 C C . MET A 1 91 ? -3.577 -9.121 9.510 1.00 92.44 91 MET A C 1
ATOM 713 O O . MET A 1 91 ? -3.910 -10.269 9.223 1.00 92.44 91 MET A O 1
ATOM 717 N N . PHE A 1 92 ? -3.149 -8.262 8.593 1.00 90.88 92 PHE A N 1
ATOM 718 C CA . PHE A 1 92 ? -2.996 -8.597 7.180 1.00 90.88 92 PHE A CA 1
ATOM 719 C C . PHE A 1 92 ? -1.618 -8.185 6.663 1.00 90.88 92 PHE A C 1
ATOM 721 O O . PHE A 1 92 ? -0.930 -7.355 7.252 1.00 90.88 92 PHE A O 1
ATOM 728 N N . GLN A 1 93 ? -1.178 -8.792 5.564 1.00 93.69 93 GLN A N 1
ATOM 729 C CA . GLN A 1 93 ? 0.148 -8.556 4.997 1.00 93.69 93 GLN A CA 1
ATOM 730 C C . GLN A 1 93 ? 0.039 -7.747 3.708 1.00 93.69 93 GLN A C 1
ATOM 732 O O . GLN A 1 93 ? -0.649 -8.148 2.772 1.00 93.69 93 GLN A O 1
ATOM 737 N N . VAL A 1 94 ? 0.773 -6.639 3.639 1.00 93.81 94 VAL A N 1
ATOM 738 C CA . VAL A 1 94 ? 0.914 -5.832 2.424 1.00 93.81 94 VAL A CA 1
ATOM 739 C C . VAL A 1 94 ? 2.279 -6.127 1.808 1.00 93.81 94 VAL A C 1
ATOM 741 O O . VAL A 1 94 ? 3.297 -6.199 2.506 1.00 93.81 94 VAL A O 1
ATOM 744 N N . ARG A 1 95 ? 2.312 -6.354 0.494 1.00 94.75 95 ARG A N 1
ATOM 745 C CA . ARG A 1 95 ? 3.541 -6.561 -0.280 1.00 94.75 95 ARG A CA 1
ATOM 746 C C . ARG A 1 95 ? 3.604 -5.546 -1.411 1.00 94.75 95 ARG A C 1
ATOM 748 O O . ARG A 1 95 ? 2.606 -5.311 -2.081 1.00 94.75 95 ARG A O 1
ATOM 755 N N . VAL A 1 96 ? 4.790 -4.992 -1.616 1.00 93.50 96 VAL A N 1
ATOM 756 C CA . VAL A 1 96 ? 5.132 -4.105 -2.723 1.00 93.50 96 VAL A CA 1
ATOM 757 C C . VAL A 1 96 ? 6.259 -4.760 -3.503 1.00 93.50 96 VAL A C 1
ATOM 759 O O . VAL A 1 96 ? 7.305 -5.061 -2.929 1.00 93.50 96 VAL A O 1
ATOM 762 N N . ASP A 1 97 ? 6.044 -4.963 -4.798 1.00 92.94 97 ASP A N 1
ATOM 763 C CA . ASP A 1 97 ? 7.040 -5.511 -5.710 1.00 92.94 97 ASP A CA 1
ATOM 764 C C . ASP A 1 97 ? 7.404 -4.449 -6.753 1.00 92.94 97 ASP A C 1
ATOM 766 O O . ASP A 1 97 ? 6.536 -3.922 -7.447 1.00 92.94 97 ASP A O 1
ATOM 770 N N . PHE A 1 98 ? 8.695 -4.140 -6.875 1.00 89.38 98 PHE A N 1
ATOM 771 C CA . PHE A 1 98 ? 9.217 -3.347 -7.984 1.00 89.38 98 PHE A CA 1
ATOM 772 C C . PHE A 1 98 ? 9.429 -4.270 -9.169 1.00 89.38 98 PHE A C 1
ATOM 774 O O . PHE A 1 98 ? 10.160 -5.255 -9.057 1.00 89.38 98 PHE A O 1
ATOM 781 N N . LEU A 1 99 ? 8.807 -3.958 -10.298 1.00 89.31 99 LEU A N 1
ATOM 782 C CA . LEU A 1 99 ? 8.850 -4.791 -11.494 1.00 89.31 99 LEU A CA 1
ATOM 783 C C . LEU A 1 99 ? 9.637 -4.093 -12.604 1.00 89.31 99 LEU A C 1
ATOM 785 O O . LEU A 1 99 ? 9.591 -2.871 -12.738 1.00 89.31 99 LEU A O 1
ATOM 789 N N . SER A 1 100 ? 10.368 -4.876 -13.396 1.00 84.69 100 SER A N 1
ATOM 790 C CA . SER A 1 100 ? 10.922 -4.416 -14.667 1.00 84.69 100 SER A CA 1
ATOM 791 C C . SER A 1 100 ? 9.830 -4.347 -15.734 1.00 84.69 100 SER A C 1
ATOM 793 O O . SER A 1 100 ? 8.732 -4.871 -15.545 1.00 84.69 100 SER A O 1
ATOM 795 N N . GLU A 1 101 ? 10.157 -3.769 -16.888 1.00 82.62 101 GLU A N 1
ATOM 796 C CA . GLU A 1 101 ? 9.279 -3.734 -18.066 1.00 82.62 101 GLU A CA 1
ATOM 797 C C . GLU A 1 101 ? 8.782 -5.130 -18.488 1.00 82.62 101 GLU A C 1
ATOM 799 O O . GLU A 1 101 ? 7.634 -5.295 -18.884 1.00 82.62 101 GLU A O 1
ATOM 804 N N . ASN A 1 102 ? 9.600 -6.166 -18.283 1.00 84.69 102 ASN A N 1
ATOM 805 C CA . ASN A 1 102 ? 9.245 -7.556 -18.584 1.00 84.69 102 ASN A CA 1
ATOM 806 C C . ASN A 1 102 ? 8.469 -8.239 -17.438 1.00 84.69 102 ASN A C 1
ATOM 808 O O . ASN A 1 102 ? 8.360 -9.464 -17.410 1.00 84.69 102 ASN A O 1
ATOM 812 N N . GLY A 1 103 ? 8.016 -7.481 -16.435 1.00 84.31 103 GLY A N 1
ATOM 813 C CA . GLY A 1 103 ? 7.310 -7.993 -15.258 1.00 84.31 103 GLY A CA 1
ATOM 814 C C . GLY A 1 103 ? 8.194 -8.739 -14.252 1.00 84.31 103 GLY A C 1
ATOM 815 O O . GLY A 1 103 ? 7.685 -9.346 -13.312 1.00 84.31 103 GLY A O 1
ATOM 816 N N . LYS A 1 104 ? 9.524 -8.717 -14.413 1.00 90.19 104 LYS A N 1
ATOM 817 C CA . LYS A 1 104 ? 10.445 -9.394 -13.488 1.00 90.19 104 LYS A CA 1
ATOM 818 C C . LYS A 1 104 ? 10.609 -8.572 -12.212 1.00 90.19 104 LYS A C 1
ATOM 820 O O . LYS A 1 104 ? 10.927 -7.389 -12.293 1.00 90.19 104 LYS A O 1
ATOM 825 N N . SER A 1 105 ? 10.477 -9.200 -11.043 1.00 90.06 105 SER A N 1
ATOM 826 C CA . SER A 1 105 ? 10.731 -8.522 -9.765 1.00 90.06 105 SER A CA 1
ATOM 827 C C . SER A 1 105 ? 12.199 -8.093 -9.650 1.00 90.06 105 SER A C 1
ATOM 829 O O . SER A 1 105 ? 13.115 -8.912 -9.737 1.00 90.06 105 SER A O 1
ATOM 831 N N . LEU A 1 106 ? 12.399 -6.787 -9.492 1.00 88.62 106 LEU A N 1
ATOM 832 C CA . LEU A 1 106 ? 13.670 -6.119 -9.214 1.00 88.62 106 LEU A CA 1
ATOM 833 C C . LEU A 1 106 ? 13.927 -6.014 -7.706 1.00 88.62 106 LEU A C 1
ATOM 835 O O . LEU A 1 106 ? 15.074 -5.956 -7.273 1.00 88.62 106 LEU A O 1
ATOM 839 N N . GLY A 1 107 ? 12.858 -5.998 -6.912 1.00 88.19 107 GLY A N 1
ATOM 840 C CA . GLY A 1 107 ? 12.899 -5.944 -5.459 1.00 88.19 107 GLY A CA 1
ATOM 841 C C . GLY A 1 107 ? 11.506 -6.132 -4.872 1.00 88.19 107 GLY A C 1
ATOM 842 O O . GLY A 1 107 ? 10.506 -5.862 -5.535 1.00 88.19 107 GLY A O 1
ATOM 843 N N . SER A 1 108 ? 11.447 -6.599 -3.628 1.00 92.25 108 SER A N 1
ATOM 844 C CA . SER A 1 108 ? 10.196 -6.841 -2.911 1.00 92.25 108 SER A CA 1
ATOM 845 C C . SER A 1 108 ? 10.316 -6.352 -1.476 1.00 92.25 108 SER A C 1
ATOM 847 O O . SER A 1 108 ? 11.353 -6.530 -0.833 1.00 92.25 108 SER A O 1
ATOM 849 N N . LEU A 1 109 ? 9.247 -5.754 -0.965 1.00 92.50 109 LEU A N 1
ATOM 850 C CA . LEU A 1 109 ? 9.099 -5.389 0.434 1.00 92.50 109 LEU A CA 1
ATOM 851 C C . LEU A 1 109 ? 7.755 -5.897 0.934 1.00 92.50 109 LEU A C 1
ATOM 853 O O . LEU A 1 109 ? 6.735 -5.750 0.266 1.00 92.50 109 LEU A O 1
ATOM 857 N N . SER A 1 110 ? 7.729 -6.451 2.143 1.00 94.50 110 SER A N 1
ATOM 858 C CA . SER A 1 110 ? 6.479 -6.843 2.780 1.00 94.50 110 SER A CA 1
ATOM 859 C C . SER A 1 110 ? 6.413 -6.386 4.226 1.00 94.50 110 SER A C 1
ATOM 861 O O . SER A 1 110 ? 7.408 -6.452 4.948 1.00 94.50 110 SER A O 1
ATOM 863 N N . ARG A 1 111 ? 5.238 -5.909 4.643 1.00 95.31 111 ARG A N 1
ATOM 864 C CA . ARG A 1 111 ? 4.970 -5.437 6.001 1.00 95.31 111 ARG A CA 1
ATOM 865 C C . ARG A 1 111 ? 3.640 -6.005 6.509 1.00 95.31 111 ARG A C 1
ATOM 867 O O . ARG A 1 111 ? 2.666 -6.001 5.754 1.00 95.31 111 ARG A O 1
ATOM 874 N N . PRO A 1 112 ? 3.588 -6.499 7.757 1.00 95.06 112 PRO A N 1
ATOM 875 C CA . PRO A 1 112 ? 2.325 -6.776 8.422 1.00 95.06 112 PRO A CA 1
ATOM 876 C C . PRO A 1 112 ? 1.662 -5.454 8.835 1.00 95.06 112 PRO A C 1
ATOM 878 O O . PRO A 1 112 ? 2.340 -4.513 9.252 1.00 95.06 112 PRO A O 1
ATOM 881 N N . CYS A 1 113 ? 0.344 -5.390 8.717 1.00 92.00 113 CYS A N 1
ATOM 882 C CA . CYS A 1 113 ? -0.485 -4.224 8.992 1.00 92.00 113 CYS A CA 1
ATOM 883 C C . CYS A 1 113 ? -1.738 -4.649 9.766 1.00 92.00 113 CYS A C 1
ATOM 885 O O . CYS A 1 113 ? -2.171 -5.799 9.686 1.00 92.00 113 CYS A O 1
ATOM 887 N N . MET A 1 114 ? -2.324 -3.712 10.505 1.00 91.81 114 MET A N 1
ATOM 888 C CA . MET A 1 114 ? -3.593 -3.882 11.209 1.00 91.81 114 MET A CA 1
ATOM 889 C C . MET A 1 114 ? -4.350 -2.563 11.156 1.00 91.81 114 MET A C 1
ATOM 891 O O . MET A 1 114 ? -3.730 -1.498 11.140 1.00 91.81 114 MET A O 1
ATOM 895 N N . LEU A 1 115 ? -5.678 -2.634 11.137 1.00 90.88 115 LEU A N 1
ATOM 896 C CA . LEU A 1 115 ? -6.497 -1.452 11.375 1.00 90.88 115 LEU A CA 1
ATOM 897 C C . LEU A 1 115 ? -6.346 -0.994 12.825 1.00 90.88 115 LEU A C 1
ATOM 899 O O . LEU A 1 115 ? -6.132 -1.804 13.726 1.00 90.88 115 LEU A O 1
ATOM 903 N N . GLU A 1 116 ? -6.485 0.308 13.051 1.00 89.62 116 GLU A N 1
ATOM 904 C CA . GLU A 1 116 ? -6.555 0.839 14.406 1.00 89.62 116 GLU A CA 1
ATOM 905 C C . GLU A 1 116 ? -7.754 0.210 15.132 1.00 89.62 116 GLU A C 1
ATOM 907 O O . GLU A 1 116 ? -8.898 0.318 14.685 1.00 89.62 116 GLU A O 1
ATOM 912 N N . PHE A 1 117 ? -7.493 -0.487 16.239 1.00 90.06 117 PHE A N 1
ATOM 913 C CA . PHE A 1 117 ? -8.555 -1.092 17.030 1.00 90.06 117 PHE A CA 1
ATOM 914 C C . PHE A 1 117 ? -9.291 -0.018 17.830 1.00 90.06 117 PHE A C 1
ATOM 916 O O . PHE A 1 117 ? -8.683 0.740 18.586 1.00 90.06 117 PHE A O 1
ATOM 923 N N . ARG A 1 118 ? -10.620 -0.019 17.724 1.00 90.00 118 ARG A N 1
ATOM 924 C CA . ARG A 1 118 ? -11.505 0.796 18.556 1.00 90.00 118 ARG A CA 1
ATOM 925 C C . ARG A 1 118 ? -12.536 -0.094 19.225 1.00 90.00 118 ARG A C 1
ATOM 927 O O . ARG A 1 118 ? -13.200 -0.894 18.564 1.00 90.00 118 ARG A O 1
ATOM 934 N N . SER A 1 119 ? -12.669 0.055 20.539 1.00 92.06 119 SER A N 1
ATOM 935 C CA . SER A 1 119 ? -13.679 -0.665 21.308 1.00 92.06 119 SER A CA 1
ATOM 936 C C . SER A 1 119 ? -15.081 -0.158 20.972 1.00 92.06 119 SER A C 1
ATOM 938 O O . SER A 1 119 ? -15.265 0.987 20.555 1.00 92.06 119 SER A O 1
ATOM 940 N N . GLU A 1 120 ? -16.085 -1.012 21.166 1.00 91.12 120 GLU A N 1
ATOM 941 C CA . GLU A 1 120 ? -17.482 -0.659 20.906 1.00 91.12 120 GLU A CA 1
ATOM 942 C C . GLU A 1 120 ? -17.923 0.624 21.640 1.00 91.12 120 GLU A C 1
ATOM 944 O O . GLU A 1 120 ? -18.451 1.507 20.962 1.00 91.12 120 GLU A O 1
ATOM 949 N N . PRO A 1 121 ? -17.641 0.825 22.948 1.00 94.12 121 PRO A N 1
ATOM 950 C CA . PRO A 1 121 ? -18.074 2.044 23.630 1.00 94.12 121 PRO A CA 1
ATOM 951 C C . PRO A 1 121 ? -17.480 3.320 23.022 1.00 94.12 121 PRO A C 1
ATOM 953 O O . PRO A 1 121 ? -18.180 4.318 22.891 1.00 94.12 121 PRO A O 1
ATOM 956 N N . ILE A 1 122 ? -16.205 3.295 22.610 1.00 93.06 122 ILE A N 1
ATOM 957 C CA . ILE A 1 122 ? -15.545 4.452 21.979 1.00 93.06 122 ILE A CA 1
ATOM 958 C C . ILE A 1 122 ? -16.212 4.783 20.642 1.00 93.06 122 ILE A C 1
ATOM 960 O O . ILE A 1 122 ? -16.424 5.952 20.334 1.00 93.06 122 ILE A O 1
ATOM 964 N N . ARG A 1 123 ? -16.572 3.761 19.863 1.00 89.44 123 ARG A N 1
ATOM 965 C CA . ARG A 1 123 ? -17.214 3.944 18.557 1.00 89.44 123 ARG A CA 1
ATOM 966 C C . ARG A 1 123 ? -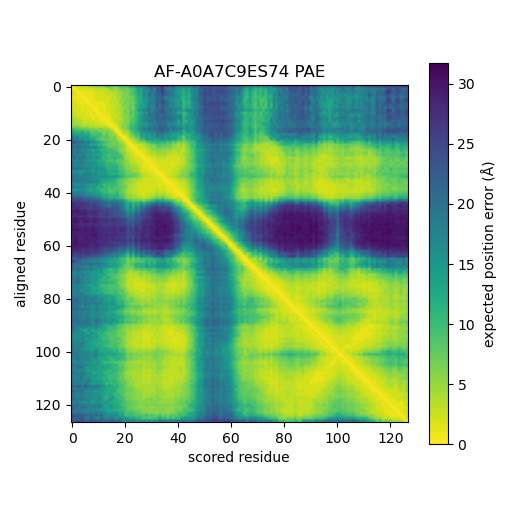18.603 4.556 18.692 1.00 89.44 123 ARG A C 1
ATOM 968 O O . ARG A 1 123 ? -18.915 5.497 17.971 1.00 89.44 123 ARG A O 1
ATOM 975 N N . LEU A 1 124 ? -19.397 4.081 19.653 1.00 91.31 124 LEU A N 1
ATOM 976 C CA . LEU A 1 124 ? -20.726 4.637 19.929 1.00 91.31 124 LEU A CA 1
ATOM 977 C C . LEU A 1 124 ? -20.669 6.116 20.340 1.00 91.31 124 LEU A C 1
ATOM 979 O O . LEU A 1 124 ? -21.573 6.866 20.004 1.00 91.31 124 LEU A O 1
ATOM 983 N N . LEU A 1 125 ? -19.604 6.545 21.027 1.00 94.50 125 LEU A N 1
ATOM 984 C CA . LEU A 1 125 ? -19.406 7.951 21.405 1.00 94.50 125 LEU A CA 1
ATOM 985 C C . LEU A 1 125 ? -18.926 8.849 20.255 1.00 94.50 125 LEU A C 1
ATOM 987 O O . LEU A 1 125 ? -19.059 10.065 20.345 1.00 94.50 125 LEU A O 1
ATOM 991 N N . GLN A 1 126 ? -18.315 8.277 19.217 1.00 86.56 126 GLN A N 1
ATOM 992 C CA . GLN A 1 126 ? -17.797 9.009 18.054 1.00 86.56 126 GLN A CA 1
ATOM 993 C C . GLN A 1 126 ? -18.811 9.121 16.906 1.00 86.56 126 GLN A C 1
ATOM 995 O O . GLN A 1 126 ? -18.496 9.761 15.901 1.00 86.56 126 G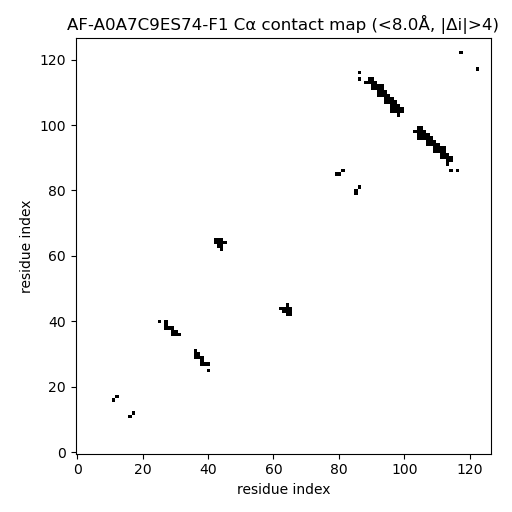LN A O 1
ATOM 1000 N N . THR A 1 127 ? -19.975 8.474 17.036 1.00 75.94 127 THR A N 1
ATOM 1001 C CA . THR A 1 127 ? -21.060 8.510 16.042 1.00 75.94 127 THR A CA 1
ATOM 1002 C C . THR A 1 127 ? -21.942 9.731 16.269 1.00 75.94 127 THR A C 1
ATOM 1004 O O . THR A 1 127 ? -22.308 10.375 15.263 1.00 75.94 127 THR A O 1
#

Radius of gyration: 22.73 Å; Cα contacts (8 Å, |Δi|>4): 69; chains: 1; bounding box: 56×54×56 Å

Foldseek 3Di:
DVVVVVVVVVVCCVPPVDDDDDDDDDDFDWDPVDPDTDGDDDQADDPPPPDDDDDDPDDDDDPPSDDPPDDDDDDDDDDDDPDPVLLPPAKDKDKDFDADPVRHGPDMDMDIDHPDDDDPVRVVVVD

InterPro domains:
  IPR009617 Seipin [PF06775] (1-127)
  IPR009617 Seipin [PTHR21212] (1-127)

Mean predicted aligned error: 11.87 Å

Solvent-accessible surface area (backbone atoms only — not comparable to full-atom values): 9029 Å² total; per-residue (Å²): 108,68,68,57,52,51,52,51,51,52,50,48,47,57,71,75,67,58,79,77,82,86,80,84,89,75,90,81,67,64,53,77,92,44,97,74,57,68,63,88,78,88,70,71,58,74,86,86,68,93,78,66,86,85,73,78,98,68,93,79,81,79,81,60,40,65,64,89,92,66,84,86,85,87,86,86,85,84,90,77,70,96,42,77,69,58,70,68,57,54,75,44,76,49,74,52,70,45,60,45,99,86,66,46,75,77,46,76,49,74,47,81,46,62,75,87,86,74,57,68,72,60,50,68,74,74,109

Organism: Opuntia streptacantha (NCBI:txid393608)